Protein AF-A0A7V9TD08-F1 (afdb_monomer_lite)

Structure (mmCIF, N/CA/C/O backbone):
data_AF-A0A7V9TD08-F1
#
_entry.id   AF-A0A7V9TD08-F1
#
loop_
_atom_site.group_PDB
_atom_site.id
_atom_site.type_symbol
_atom_site.label_atom_id
_atom_site.label_alt_id
_atom_site.label_comp_id
_atom_site.label_asym_id
_atom_site.label_entity_id
_atom_site.label_seq_id
_atom_site.pdbx_PDB_ins_code
_atom_site.Cartn_x
_atom_site.Cartn_y
_atom_site.Cartn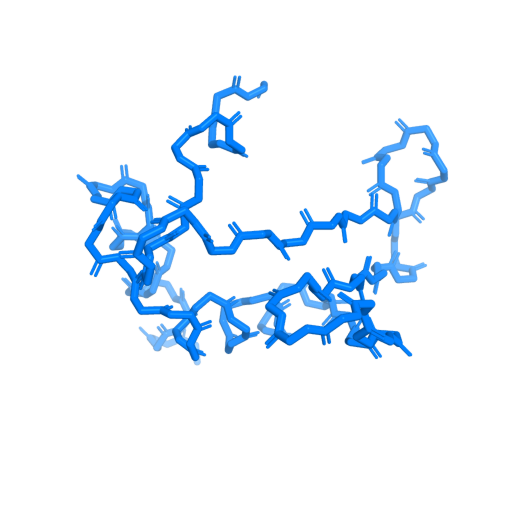_z
_atom_site.occupancy
_atom_site.B_iso_or_equiv
_atom_site.auth_seq_id
_atom_site.auth_comp_id
_atom_site.auth_asym_id
_atom_site.auth_atom_id
_atom_site.pdbx_PDB_model_num
ATOM 1 N N . MET A 1 1 ? -14.902 -7.275 4.054 1.00 49.59 1 MET A N 1
ATOM 2 C CA . MET A 1 1 ? -15.338 -6.089 3.281 1.00 49.59 1 MET A CA 1
ATOM 3 C C . MET A 1 1 ? -15.337 -4.819 4.137 1.00 49.59 1 MET A C 1
ATOM 5 O O . MET A 1 1 ? -14.504 -3.968 3.869 1.00 49.59 1 MET A O 1
ATOM 9 N N . ALA A 1 2 ? -16.058 -4.753 5.265 1.00 60.62 2 ALA A N 1
ATOM 10 C CA . ALA A 1 2 ? -16.150 -3.541 6.105 1.00 60.62 2 ALA A CA 1
ATOM 11 C C . ALA A 1 2 ? -14.827 -2.926 6.633 1.00 60.62 2 ALA A C 1
ATOM 13 O O . ALA A 1 2 ? -14.785 -1.742 6.955 1.00 60.62 2 ALA A O 1
ATOM 14 N N . LYS A 1 3 ? -13.737 -3.701 6.758 1.00 69.50 3 LYS A N 1
ATOM 15 C CA . LYS A 1 3 ? -12.435 -3.172 7.209 1.00 69.50 3 LYS A CA 1
ATOM 16 C C . LYS A 1 3 ? -11.724 -2.388 6.102 1.00 69.50 3 LYS A C 1
ATOM 18 O O . LYS A 1 3 ? -11.150 -1.346 6.383 1.00 69.50 3 LYS A O 1
ATOM 23 N N . CYS A 1 4 ? -11.803 -2.857 4.857 1.00 75.50 4 CYS A N 1
ATOM 24 C CA . CYS A 1 4 ? -11.153 -2.213 3.715 1.00 75.50 4 CYS A CA 1
ATOM 25 C C . CYS A 1 4 ? -11.811 -0.864 3.396 1.00 75.50 4 CYS A C 1
ATOM 27 O O . CYS A 1 4 ? -11.118 0.122 3.179 1.00 75.50 4 CYS A O 1
ATOM 29 N N . GLU A 1 5 ? -13.143 -0.802 3.441 1.00 76.00 5 GLU A N 1
ATOM 30 C CA . GLU A 1 5 ? -13.903 0.429 3.191 1.00 76.00 5 GLU A CA 1
ATOM 31 C C . GLU A 1 5 ? -13.643 1.479 4.274 1.00 76.00 5 GLU A C 1
ATOM 33 O O . GLU A 1 5 ? -13.297 2.611 3.952 1.00 76.00 5 GLU A O 1
ATOM 38 N N . LYS A 1 6 ? -13.653 1.083 5.555 1.00 78.50 6 LYS A N 1
ATOM 39 C CA . LYS A 1 6 ? -13.280 1.976 6.666 1.00 78.50 6 LYS A CA 1
ATOM 40 C C . LYS A 1 6 ? -11.847 2.494 6.553 1.00 78.50 6 LYS A C 1
ATOM 42 O O . LYS A 1 6 ? -11.582 3.649 6.876 1.00 78.50 6 LYS A O 1
ATOM 47 N N . LEU A 1 7 ? -10.914 1.653 6.101 1.00 76.38 7 LEU A N 1
ATOM 48 C CA . LEU A 1 7 ? -9.531 2.059 5.847 1.00 76.38 7 LEU A CA 1
ATOM 49 C C . LEU A 1 7 ? -9.434 3.031 4.665 1.00 76.38 7 LEU A C 1
ATOM 51 O O . LEU A 1 7 ? -8.681 3.998 4.751 1.00 76.38 7 LEU A O 1
ATOM 55 N N . LEU A 1 8 ? -10.223 2.828 3.605 1.00 76.88 8 LEU A N 1
ATOM 56 C CA . LEU A 1 8 ? -10.302 3.752 2.474 1.00 76.88 8 LEU A CA 1
ATOM 57 C C . LEU A 1 8 ? -10.878 5.103 2.907 1.00 76.88 8 LEU A C 1
ATOM 59 O O . LEU A 1 8 ? -10.313 6.143 2.582 1.00 76.88 8 LEU A O 1
ATOM 63 N N . GLU A 1 9 ? -11.983 5.106 3.649 1.00 77.50 9 GLU A N 1
ATOM 64 C CA . GLU A 1 9 ? -12.587 6.329 4.180 1.00 77.50 9 GLU A CA 1
ATOM 65 C C . GLU A 1 9 ? -11.623 7.064 5.108 1.00 77.50 9 GLU A C 1
ATOM 67 O O . GLU A 1 9 ? -11.503 8.285 5.026 1.00 77.50 9 GLU A O 1
ATOM 72 N N . LYS A 1 10 ? -10.877 6.338 5.946 1.00 73.62 10 LYS A N 1
ATOM 73 C CA . LYS A 1 10 ? -9.842 6.919 6.804 1.00 73.62 10 LYS A CA 1
ATOM 74 C C . LYS A 1 10 ? -8.682 7.494 5.991 1.00 73.62 10 LYS A C 1
ATOM 76 O O . LYS A 1 10 ? -8.218 8.582 6.311 1.00 73.62 10 LYS A O 1
ATOM 81 N N . ALA A 1 11 ? -8.251 6.817 4.928 1.00 72.88 11 ALA A N 1
ATOM 82 C CA . ALA A 1 11 ? -7.209 7.307 4.027 1.00 72.88 11 ALA A CA 1
ATOM 83 C C . ALA A 1 11 ? -7.649 8.569 3.264 1.00 72.88 11 ALA A C 1
ATOM 85 O O . ALA A 1 11 ? -6.849 9.486 3.094 1.00 72.88 11 ALA A O 1
ATOM 86 N N . LYS A 1 12 ? -8.923 8.638 2.853 1.00 68.62 12 LYS A N 1
ATOM 87 C CA . LYS A 1 12 ? -9.523 9.808 2.191 1.00 68.62 12 LYS A CA 1
ATOM 88 C C . LYS A 1 12 ? -9.690 10.993 3.144 1.00 68.62 12 LYS A C 1
ATOM 90 O O . LYS A 1 12 ? -9.306 12.103 2.802 1.00 68.62 12 LYS A O 1
ATOM 95 N N . ASN A 1 13 ? -10.241 10.758 4.336 1.00 69.31 13 ASN A N 1
ATOM 96 C CA . ASN A 1 13 ? -10.512 11.812 5.320 1.00 69.31 13 ASN A CA 1
ATOM 97 C C . ASN A 1 13 ? -9.255 12.270 6.070 1.00 69.31 13 ASN A C 1
ATOM 99 O O . ASN A 1 13 ? -9.176 13.406 6.529 1.00 69.31 13 ASN A O 1
ATOM 103 N N . SER A 1 14 ? -8.269 11.390 6.233 1.00 65.06 14 SER A N 1
ATOM 104 C CA . SER A 1 14 ? -7.034 11.687 6.951 1.00 65.06 14 SER A CA 1
ATOM 105 C C . SER A 1 14 ? -5.847 10.972 6.300 1.00 65.06 14 SER A C 1
ATOM 107 O O . SER A 1 14 ? -5.338 9.981 6.837 1.00 65.06 14 SER A O 1
ATOM 109 N N . PRO A 1 15 ? -5.340 11.489 5.166 1.00 61.41 15 PRO A N 1
ATOM 110 C CA . PRO A 1 15 ? -4.166 10.921 4.499 1.00 61.41 15 PRO A CA 1
ATOM 111 C C . PRO A 1 15 ? -2.934 10.872 5.420 1.00 61.41 15 PRO A C 1
ATOM 113 O O . PRO A 1 15 ? -2.108 9.971 5.315 1.00 61.41 15 PRO A O 1
ATOM 116 N N . TYR A 1 16 ? -2.856 11.784 6.394 1.00 58.25 16 TYR A N 1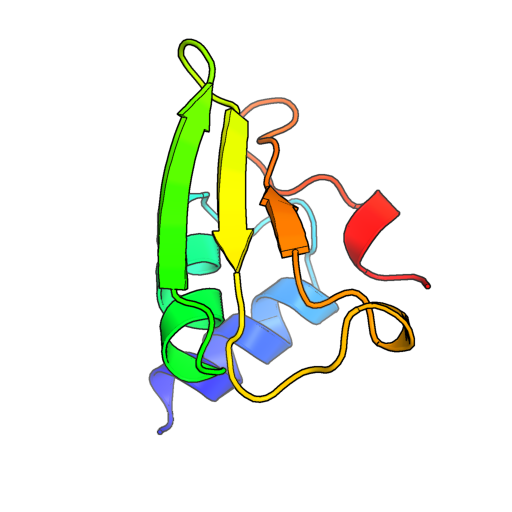
ATOM 117 C CA . TYR A 1 16 ? -1.802 11.845 7.411 1.00 58.25 16 TYR A CA 1
ATOM 118 C C . TYR A 1 16 ? -2.146 11.104 8.720 1.00 58.25 16 TYR A C 1
ATOM 120 O O . TYR A 1 16 ? -1.367 11.143 9.669 1.00 58.25 16 TYR A O 1
ATOM 128 N N . GLY A 1 17 ? -3.321 10.485 8.836 1.00 62.66 17 GLY A N 1
ATOM 129 C CA . GLY A 1 17 ? -3.775 9.760 10.032 1.00 62.66 17 GLY A CA 1
ATOM 130 C C . GLY A 1 17 ? -3.724 8.238 9.890 1.00 62.66 17 GLY A C 1
ATOM 131 O O . GLY A 1 17 ? -3.985 7.519 10.857 1.00 62.66 17 GLY A O 1
ATOM 132 N N . LEU A 1 18 ? -3.407 7.746 8.691 1.00 70.25 18 LEU A N 1
ATOM 133 C CA . LEU A 1 18 ? -3.319 6.324 8.391 1.00 70.25 18 LEU A CA 1
ATOM 134 C C . LEU A 1 18 ? -1.943 5.782 8.800 1.00 70.25 18 LEU A C 1
ATOM 136 O O . LEU A 1 18 ? -0.908 6.300 8.364 1.00 70.25 18 LEU A O 1
ATOM 140 N N . ARG A 1 19 ? -1.922 4.733 9.629 1.00 73.31 19 ARG A N 1
ATOM 141 C CA . ARG A 1 19 ? -0.681 4.013 9.941 1.00 73.31 19 ARG A CA 1
ATOM 142 C C . ARG A 1 19 ? -0.169 3.295 8.694 1.00 73.31 19 ARG A C 1
ATOM 144 O O . ARG A 1 19 ? -0.938 2.927 7.810 1.00 73.31 19 ARG A O 1
ATOM 151 N N . PHE A 1 20 ? 1.133 3.040 8.643 1.00 72.88 20 PHE A N 1
ATOM 152 C CA . PHE A 1 20 ? 1.735 2.320 7.521 1.00 72.88 20 PHE A CA 1
ATOM 153 C C . PHE A 1 20 ? 1.142 0.910 7.336 1.00 72.88 20 PHE A C 1
ATOM 155 O O . PHE A 1 20 ? 0.797 0.524 6.227 1.00 72.88 20 PHE A O 1
ATOM 162 N N . GLU A 1 21 ? 0.917 0.180 8.429 1.00 75.62 21 GLU A N 1
ATOM 163 C CA . GLU A 1 21 ? 0.281 -1.147 8.402 1.00 75.62 21 GLU A CA 1
ATOM 164 C C . GLU A 1 21 ? -1.162 -1.100 7.873 1.00 75.62 21 GLU A C 1
ATOM 166 O O . GLU A 1 21 ? -1.601 -1.995 7.155 1.00 75.62 21 GLU A O 1
ATOM 171 N N . GLU A 1 22 ? -1.894 -0.029 8.191 1.00 78.69 22 GLU A N 1
ATOM 172 C CA . GLU A 1 22 ? -3.247 0.214 7.685 1.00 78.69 22 GLU A CA 1
ATOM 173 C C . GLU A 1 22 ? -3.242 0.494 6.174 1.00 78.69 22 GLU A C 1
ATOM 175 O O . GLU A 1 22 ? -4.139 0.036 5.465 1.00 78.69 22 GLU A O 1
ATOM 180 N N . LEU A 1 23 ? -2.216 1.193 5.671 1.00 77.75 23 LEU A N 1
ATOM 181 C CA . LEU A 1 23 ? -2.008 1.411 4.238 1.00 77.75 23 LEU A CA 1
ATOM 182 C C . LEU A 1 23 ? -1.713 0.098 3.508 1.00 77.75 23 LEU A C 1
ATOM 184 O O . LEU A 1 23 ? -2.290 -0.145 2.453 1.00 77.75 23 LEU A O 1
ATOM 188 N N . CYS A 1 24 ? -0.847 -0.750 4.069 1.00 78.75 24 CYS A N 1
ATOM 189 C CA . CYS A 1 24 ? -0.520 -2.055 3.496 1.00 78.75 24 CYS A CA 1
ATOM 190 C C . CYS A 1 24 ? -1.759 -2.954 3.428 1.00 78.75 24 CYS A C 1
ATOM 192 O O . CYS A 1 24 ? -2.080 -3.465 2.359 1.00 78.75 24 CYS A O 1
ATOM 194 N N . ALA A 1 25 ? -2.518 -3.047 4.523 1.00 83.31 25 ALA A N 1
ATOM 195 C CA . ALA A 1 25 ? -3.754 -3.825 4.559 1.00 83.31 25 ALA A CA 1
ATOM 196 C C . ALA A 1 25 ? -4.801 -3.303 3.559 1.00 83.31 25 ALA A C 1
ATOM 198 O O . ALA A 1 25 ? -5.496 -4.086 2.912 1.00 83.31 25 ALA A O 1
ATOM 199 N N . LEU A 1 26 ? -4.909 -1.977 3.401 1.00 83.19 26 LEU A N 1
ATOM 200 C CA . LEU A 1 26 ? -5.758 -1.372 2.377 1.00 83.19 26 LEU A CA 1
ATOM 201 C C . LEU A 1 26 ? -5.268 -1.733 0.968 1.00 83.19 26 LEU A C 1
ATOM 203 O O . LEU A 1 26 ? -6.072 -2.106 0.120 1.00 83.19 26 LEU A O 1
ATOM 207 N N . ALA A 1 27 ? -3.965 -1.656 0.712 1.00 82.12 27 ALA A N 1
ATOM 208 C CA . ALA A 1 27 ? -3.381 -1.994 -0.580 1.00 82.12 27 ALA A CA 1
ATOM 209 C C . ALA A 1 27 ? -3.676 -3.459 -0.957 1.00 82.12 27 ALA A C 1
ATOM 211 O O . ALA A 1 27 ? -4.155 -3.715 -2.064 1.00 82.12 27 ALA A O 1
ATOM 212 N N . GLU A 1 28 ? -3.504 -4.397 -0.023 1.00 83.88 28 GLU A N 1
ATOM 213 C CA . GLU A 1 28 ? -3.856 -5.811 -0.205 1.00 83.88 28 GLU A CA 1
ATOM 214 C C . GLU A 1 28 ? -5.345 -6.000 -0.524 1.00 83.88 28 GLU A C 1
ATOM 216 O O . GLU A 1 28 ? -5.683 -6.726 -1.461 1.00 83.88 28 GLU A O 1
ATOM 221 N N . CYS A 1 29 ? -6.244 -5.288 0.171 1.00 84.81 29 CYS A N 1
ATOM 222 C CA . CYS A 1 29 ? -7.679 -5.316 -0.136 1.00 84.81 29 CYS A CA 1
ATOM 223 C C . CYS A 1 29 ? -7.994 -4.889 -1.580 1.00 84.81 29 CYS A C 1
ATOM 225 O O . CYS A 1 29 ? -8.952 -5.385 -2.168 1.00 84.81 29 CYS A O 1
ATOM 227 N N . TYR A 1 30 ? -7.213 -3.964 -2.143 1.00 80.56 30 TYR A N 1
ATOM 228 C CA . TYR A 1 30 ? -7.372 -3.460 -3.512 1.00 80.56 30 TYR A CA 1
ATOM 229 C C . TYR A 1 30 ? -6.522 -4.229 -4.541 1.00 80.56 30 TYR A C 1
ATOM 231 O O . TYR A 1 30 ? -6.351 -3.775 -5.675 1.00 80.56 30 TYR A O 1
ATOM 239 N N . GLY A 1 31 ? -5.985 -5.395 -4.167 1.00 84.25 31 GLY A N 1
ATOM 240 C CA . GLY A 1 31 ? -5.239 -6.279 -5.066 1.00 84.25 31 GLY A CA 1
ATOM 241 C C . GLY A 1 31 ? -3.802 -5.835 -5.342 1.00 84.25 31 GLY A C 1
ATOM 242 O O . GLY A 1 31 ? -3.174 -6.327 -6.280 1.00 84.25 31 GLY A O 1
ATOM 243 N N . TRP A 1 32 ? -3.265 -4.908 -4.549 1.00 86.44 32 TRP A N 1
ATOM 244 C CA . TRP A 1 32 ? -1.846 -4.583 -4.590 1.00 86.44 32 TRP A CA 1
ATOM 245 C C . TRP A 1 32 ? -1.050 -5.637 -3.833 1.00 86.44 32 TRP A C 1
ATOM 247 O O . TRP A 1 32 ? -1.424 -6.074 -2.750 1.00 86.44 32 TRP A O 1
ATOM 257 N N . MET A 1 33 ? 0.094 -6.001 -4.393 1.00 85.69 33 MET A N 1
ATOM 258 C CA . MET A 1 33 ? 1.002 -6.990 -3.837 1.00 85.69 33 MET A CA 1
ATOM 259 C C . MET A 1 33 ? 2.310 -6.319 -3.450 1.00 85.69 33 MET A C 1
ATOM 261 O O . MET A 1 33 ? 2.924 -5.605 -4.253 1.00 85.69 33 MET A O 1
ATOM 265 N N . PHE A 1 34 ? 2.765 -6.578 -2.231 1.00 85.69 34 PHE A N 1
ATOM 266 C CA . PHE A 1 34 ? 4.092 -6.169 -1.802 1.00 85.69 34 PHE A CA 1
ATOM 267 C C . PHE A 1 34 ? 5.150 -6.860 -2.671 1.00 85.69 34 PHE A C 1
ATOM 269 O O . PHE A 1 34 ? 5.148 -8.080 -2.829 1.00 85.69 34 PHE A O 1
ATOM 276 N N . LYS A 1 35 ? 6.060 -6.080 -3.262 1.00 87.31 35 LYS A N 1
ATOM 277 C CA . LYS A 1 35 ? 7.146 -6.612 -4.099 1.00 87.31 35 LYS A CA 1
ATOM 278 C C . LYS A 1 35 ? 8.473 -6.632 -3.379 1.00 87.31 35 LYS A C 1
ATOM 280 O O . LYS A 1 35 ? 9.188 -7.625 -3.432 1.00 87.31 35 LYS A O 1
ATOM 285 N N . ARG A 1 36 ? 8.856 -5.496 -2.804 1.00 83.19 36 ARG A N 1
ATOM 286 C CA . ARG A 1 36 ? 10.135 -5.351 -2.109 1.00 83.19 36 ARG A CA 1
ATOM 287 C C . ARG A 1 36 ? 10.149 -4.102 -1.260 1.00 83.19 36 ARG A C 1
ATOM 289 O O . ARG A 1 36 ? 9.549 -3.095 -1.622 1.00 83.19 36 ARG A O 1
ATOM 296 N N . GLN A 1 37 ? 10.951 -4.129 -0.213 1.00 81.50 37 GLN A N 1
ATOM 297 C CA . GLN A 1 37 ? 11.329 -2.938 0.526 1.00 81.50 37 GLN A CA 1
ATOM 298 C C . GLN A 1 37 ? 12.677 -2.421 0.003 1.00 81.50 37 GLN A C 1
ATOM 300 O O . GLN A 1 37 ? 13.577 -3.201 -0.305 1.00 81.50 37 GLN A O 1
ATOM 305 N N . ARG A 1 38 ? 12.813 -1.103 -0.147 1.00 72.75 38 ARG 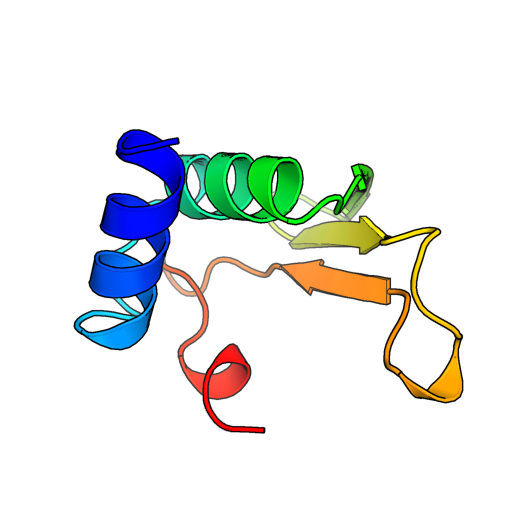A N 1
ATOM 306 C CA . ARG A 1 38 ? 14.075 -0.405 -0.403 1.00 72.75 38 ARG A CA 1
ATOM 307 C C . ARG A 1 38 ? 14.417 0.438 0.826 1.00 72.75 38 ARG A C 1
ATOM 309 O O . ARG A 1 38 ? 13.717 1.392 1.142 1.00 72.75 38 ARG A O 1
ATOM 316 N N . GLY A 1 39 ? 15.502 0.090 1.511 1.00 70.56 39 GLY A N 1
ATOM 317 C CA . GLY A 1 39 ? 15.901 0.760 2.752 1.00 70.56 39 GLY A CA 1
ATOM 318 C C . GLY A 1 39 ? 14.995 0.410 3.936 1.00 70.56 39 GLY A C 1
ATOM 319 O O . GLY A 1 39 ? 14.348 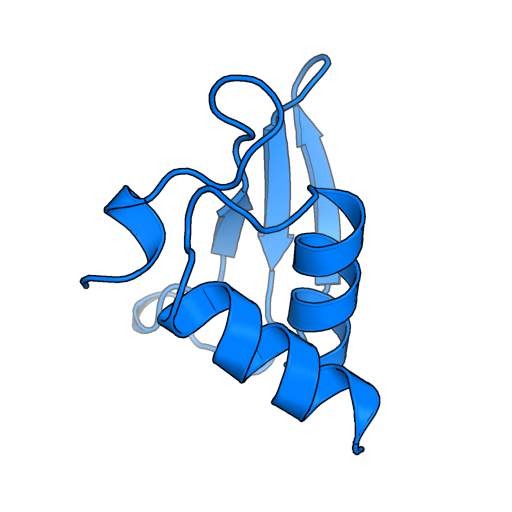-0.635 3.959 1.00 70.56 39 GLY A O 1
ATOM 320 N N . THR A 1 40 ? 14.957 1.278 4.941 1.00 66.94 40 THR A N 1
ATOM 321 C CA . THR A 1 40 ? 14.231 1.037 6.198 1.00 66.94 40 THR A CA 1
ATOM 322 C C . THR A 1 40 ? 12.736 1.336 6.113 1.00 66.94 40 THR A C 1
ATOM 324 O O . THR A 1 40 ? 11.984 0.862 6.956 1.00 66.94 40 THR A O 1
ATOM 327 N N . SER A 1 41 ? 12.292 2.090 5.101 1.00 63.66 41 SER A N 1
ATOM 328 C CA . SER A 1 41 ? 10.931 2.632 5.073 1.00 63.66 41 SER A CA 1
ATOM 329 C C . SER A 1 41 ? 10.242 2.638 3.706 1.00 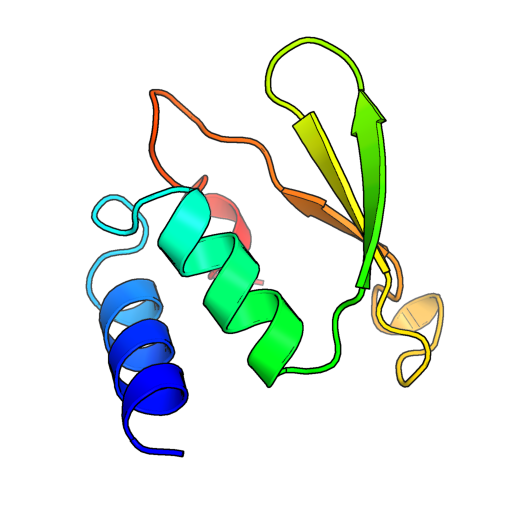63.66 41 SER A C 1
ATOM 331 O O . SER A 1 41 ? 9.020 2.727 3.665 1.00 63.66 41 SER A O 1
ATOM 333 N N . HIS A 1 42 ? 10.947 2.524 2.573 1.00 70.44 42 HIS A N 1
ATOM 334 C CA . HIS A 1 42 ? 10.275 2.581 1.269 1.00 70.44 42 HIS A CA 1
ATOM 335 C C . HIS A 1 42 ? 9.806 1.191 0.865 1.00 70.44 42 HIS A C 1
ATOM 337 O O . HIS A 1 42 ? 10.622 0.286 0.718 1.00 70.44 42 HIS A O 1
ATOM 343 N N . GLN A 1 43 ? 8.520 1.012 0.592 1.00 82.06 43 GLN A N 1
ATOM 344 C CA . GLN A 1 43 ? 8.001 -0.245 0.066 1.00 82.06 43 GLN A CA 1
ATOM 345 C C . GLN A 1 43 ? 7.498 -0.071 -1.360 1.00 82.06 43 GLN A C 1
ATOM 347 O O . GLN A 1 43 ? 6.799 0.879 -1.691 1.00 82.06 43 GLN A O 1
ATOM 352 N N . VAL A 1 44 ? 7.875 -1.000 -2.229 1.00 82.56 44 VAL A N 1
ATOM 353 C CA . VAL A 1 44 ? 7.408 -1.083 -3.609 1.00 82.56 44 VAL A CA 1
ATOM 354 C C . VAL A 1 44 ? 6.271 -2.087 -3.650 1.00 82.56 44 VAL A C 1
ATOM 356 O O . VAL A 1 44 ? 6.446 -3.243 -3.260 1.00 82.56 44 VAL A O 1
ATOM 359 N N . TRP A 1 45 ? 5.141 -1.642 -4.172 1.00 86.12 45 TRP A N 1
ATOM 360 C CA . TRP A 1 45 ? 3.934 -2.424 -4.355 1.00 86.12 45 TRP A CA 1
ATOM 361 C C . TRP A 1 45 ? 3.576 -2.470 -5.836 1.00 86.12 45 TRP A C 1
ATOM 363 O O . TRP A 1 45 ? 3.837 -1.532 -6.595 1.00 86.12 45 TRP A O 1
ATOM 373 N N . GLU A 1 46 ? 3.008 -3.587 -6.265 1.00 86.12 46 GLU A N 1
ATOM 374 C CA . GLU A 1 46 ? 2.597 -3.817 -7.643 1.00 86.12 46 GLU A CA 1
ATOM 375 C C . GLU A 1 46 ? 1.196 -4.413 -7.673 1.00 86.12 46 GLU A C 1
ATOM 377 O O . GLU A 1 46 ? 0.927 -5.376 -6.965 1.00 86.12 46 GLU A O 1
ATOM 382 N N . ASN A 1 47 ? 0.323 -3.877 -8.517 1.00 86.69 47 ASN A N 1
ATOM 383 C CA . ASN A 1 47 ? -0.981 -4.465 -8.777 1.00 86.69 47 ASN A CA 1
ATOM 384 C C . ASN A 1 47 ? -0.950 -5.163 -10.145 1.00 86.69 47 ASN A C 1
ATOM 386 O O . ASN A 1 47 ? -0.861 -4.476 -11.165 1.00 86.69 47 ASN A O 1
ATOM 390 N N . PRO A 1 48 ? -0.997 -6.504 -10.206 1.00 83.62 48 PRO A N 1
ATOM 391 C CA . PRO A 1 48 ? -0.951 -7.226 -11.476 1.00 83.62 48 PRO A CA 1
ATOM 392 C C . PRO A 1 48 ? -2.203 -7.017 -12.336 1.00 83.62 48 PRO A C 1
ATOM 394 O O . PRO A 1 48 ? -2.154 -7.304 -13.526 1.00 83.62 48 PRO A O 1
ATOM 397 N N . ASN A 1 49 ? -3.294 -6.497 -11.762 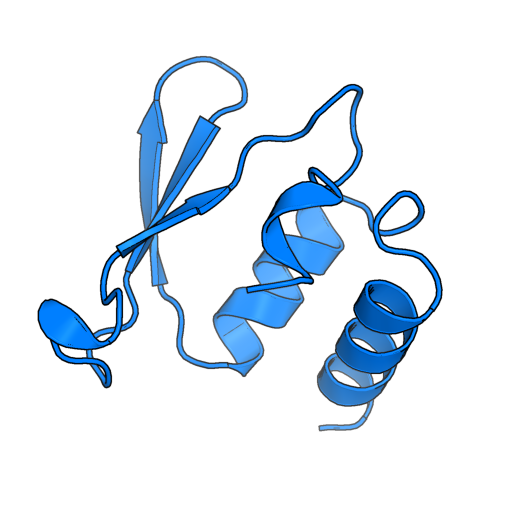1.00 83.31 49 ASN A N 1
ATOM 398 C CA . ASN A 1 49 ? -4.522 -6.186 -12.495 1.00 83.31 49 ASN A CA 1
ATOM 399 C C . ASN A 1 49 ? -4.459 -4.835 -13.228 1.00 83.31 49 ASN A C 1
ATOM 401 O O . ASN A 1 49 ? -5.393 -4.495 -13.947 1.00 83.31 49 ASN A O 1
ATOM 405 N N . LEU A 1 50 ? -3.388 -4.055 -13.036 1.00 81.50 50 LEU A N 1
ATOM 406 C CA . LEU A 1 50 ? -3.184 -2.762 -13.687 1.00 81.50 50 LEU A CA 1
ATOM 407 C C . LEU A 1 50 ? -2.110 -2.857 -14.776 1.00 81.50 50 LEU A C 1
ATOM 409 O O . LEU A 1 50 ? -1.111 -3.572 -14.640 1.00 81.50 50 LEU A O 1
ATOM 413 N N . THR A 1 51 ? -2.274 -2.079 -15.844 1.00 82.19 51 THR A N 1
ATOM 414 C CA . THR A 1 51 ? -1.250 -1.905 -16.879 1.00 82.19 51 THR A CA 1
ATOM 415 C C . THR A 1 51 ? -0.155 -0.927 -16.420 1.00 82.19 51 THR A C 1
ATOM 417 O O . THR A 1 51 ? -0.348 -0.155 -15.473 1.00 82.19 51 THR A O 1
ATOM 420 N N . PRO A 1 52 ? 1.033 -0.928 -17.056 1.00 76.56 52 PRO A N 1
ATOM 421 C CA . PRO A 1 52 ? 2.085 0.047 -16.758 1.00 76.56 52 PRO A CA 1
ATOM 422 C C . PRO A 1 52 ? 1.607 1.503 -16.856 1.00 76.56 52 PRO A C 1
ATOM 424 O O . PRO A 1 52 ? 1.958 2.307 -15.997 1.00 76.56 52 PRO A O 1
ATOM 427 N N . GLU A 1 53 ? 0.759 1.807 -17.840 1.00 78.62 53 GLU A N 1
ATOM 428 C CA . GLU A 1 53 ? 0.173 3.135 -18.078 1.00 78.62 53 GLU A CA 1
ATOM 429 C C . GLU A 1 53 ? -0.788 3.563 -16.960 1.00 78.62 53 GLU A C 1
ATOM 431 O O . GLU A 1 53 ? -0.843 4.735 -16.603 1.00 78.62 53 GLU A O 1
ATOM 436 N N . GLN A 1 54 ? -1.475 2.606 -16.328 1.00 73.50 54 GLN A N 1
ATOM 437 C CA . GLN A 1 54 ? -2.332 2.834 -15.157 1.00 73.50 54 GLN A CA 1
ATOM 438 C C . GLN A 1 54 ? -1.543 2.978 -13.844 1.00 73.50 54 GLN A C 1
ATOM 440 O O . GLN A 1 54 ? -2.127 3.136 -12.772 1.00 73.50 54 GLN A O 1
ATOM 445 N N . GLY A 1 55 ? -0.210 2.894 -13.893 1.00 75.00 55 GLY A N 1
ATOM 446 C CA . GLY A 1 55 ? 0.624 2.947 -12.700 1.00 75.00 55 GLY A CA 1
ATOM 447 C C . GLY A 1 55 ? 0.641 1.628 -11.930 1.00 75.00 55 GLY A C 1
ATOM 448 O O . GLY A 1 55 ? 0.595 1.638 -10.701 1.00 75.00 55 GLY A O 1
ATOM 449 N N . ARG A 1 56 ? 0.769 0.495 -12.642 1.00 81.25 56 ARG A N 1
ATOM 450 C CA . ARG A 1 56 ? 0.946 -0.870 -12.096 1.00 81.25 56 ARG A CA 1
ATOM 451 C C . ARG A 1 56 ? 1.868 -0.968 -10.880 1.00 81.25 56 ARG A C 1
ATOM 453 O O . ARG A 1 56 ? 1.678 -1.855 -10.054 1.00 81.25 56 ARG A O 1
ATOM 460 N N . ARG A 1 57 ? 2.884 -0.108 -10.769 1.00 81.00 57 ARG A N 1
ATOM 461 C CA . ARG A 1 57 ? 3.775 -0.042 -9.605 1.00 81.00 57 ARG A CA 1
ATOM 462 C C . ARG A 1 57 ? 3.626 1.284 -8.881 1.00 81.00 57 ARG A C 1
ATOM 464 O O . ARG A 1 57 ? 3.743 2.344 -9.488 1.00 81.00 57 ARG A O 1
ATOM 471 N N . LYS A 1 58 ? 3.487 1.207 -7.561 1.00 75.94 58 LYS A N 1
ATOM 472 C CA . LYS A 1 58 ? 3.520 2.353 -6.654 1.00 75.94 58 LYS A CA 1
ATOM 473 C C . LYS A 1 58 ? 4.571 2.100 -5.585 1.00 75.94 58 LYS A C 1
ATOM 475 O O . LYS A 1 58 ? 4.708 0.999 -5.059 1.00 75.94 58 LYS A O 1
ATOM 480 N N . THR A 1 59 ? 5.328 3.133 -5.261 1.00 70.75 59 THR A N 1
ATOM 481 C CA . THR A 1 59 ? 6.144 3.163 -4.049 1.00 70.75 59 THR A CA 1
ATOM 482 C C . THR A 1 59 ? 5.334 3.808 -2.944 1.00 70.75 59 THR A C 1
ATOM 484 O O . THR A 1 59 ? 4.929 4.955 -3.094 1.00 70.75 59 THR A O 1
ATOM 487 N N . PHE A 1 60 ? 5.117 3.092 -1.847 1.00 71.44 60 PHE A N 1
ATOM 488 C CA . PHE A 1 60 ? 4.636 3.671 -0.602 1.00 71.44 60 PHE A CA 1
ATOM 489 C C . PHE A 1 60 ? 5.844 4.097 0.227 1.00 71.44 60 PHE A C 1
ATOM 491 O O . PHE A 1 60 ? 6.731 3.294 0.525 1.00 71.44 60 PHE A O 1
ATOM 498 N N . GLN A 1 61 ? 5.891 5.380 0.570 1.00 62.25 61 GLN A N 1
ATOM 499 C CA . GLN A 1 61 ? 6.897 5.951 1.457 1.00 62.25 61 GLN A CA 1
ATOM 500 C C . GLN A 1 61 ? 6.178 6.544 2.672 1.00 62.25 61 GLN A C 1
ATOM 502 O O . GLN A 1 61 ? 5.277 7.369 2.495 1.00 62.25 61 GLN A O 1
ATOM 507 N N . PRO A 1 62 ? 6.535 6.145 3.903 1.00 55.81 62 PRO A N 1
ATOM 508 C CA . PRO A 1 62 ? 6.041 6.811 5.088 1.00 55.81 62 PRO A CA 1
ATOM 509 C C . PRO A 1 62 ? 6.780 8.146 5.224 1.00 55.81 62 PRO A C 1
ATOM 511 O O . PRO A 1 62 ? 7.995 8.183 5.411 1.00 55.81 62 PRO A O 1
ATOM 514 N N . ILE A 1 63 ? 6.053 9.255 5.160 1.00 51.94 63 ILE A N 1
ATOM 515 C CA . ILE A 1 63 ? 6.570 10.555 5.582 1.00 51.94 63 ILE A CA 1
ATOM 516 C C . ILE A 1 63 ? 6.251 10.673 7.065 1.00 51.94 63 ILE A C 1
ATOM 518 O O . ILE A 1 63 ? 5.092 10.789 7.454 1.00 51.94 63 ILE A O 1
ATOM 522 N N . SER A 1 64 ? 7.282 10.607 7.909 1.00 41.78 64 SER A N 1
ATOM 523 C CA . SER A 1 64 ? 7.140 10.760 9.364 1.00 41.78 64 SER A CA 1
ATOM 524 C C . SER A 1 64 ? 6.148 9.765 10.006 1.00 41.78 64 SER A C 1
ATOM 526 O O . SER A 1 64 ? 5.300 10.134 10.816 1.00 41.78 64 SER A O 1
ATOM 528 N N . GLY A 1 65 ? 6.204 8.488 9.599 1.00 47.28 65 GLY A N 1
ATOM 529 C CA . GLY A 1 65 ? 5.318 7.433 10.125 1.00 47.28 65 GLY A CA 1
ATOM 530 C C . GLY A 1 65 ? 3.878 7.463 9.592 1.00 47.28 65 GLY A C 1
ATOM 531 O O . GLY A 1 65 ? 3.027 6.726 10.090 1.00 47.28 65 GLY A O 1
ATOM 532 N N . LYS A 1 66 ? 3.600 8.301 8.586 1.00 50.97 66 LYS A N 1
ATOM 533 C CA . LYS A 1 66 ? 2.278 8.534 7.987 1.00 50.97 66 LYS A CA 1
ATOM 534 C C . LYS A 1 66 ? 2.364 8.416 6.466 1.00 50.97 66 LYS A C 1
ATOM 536 O O . LYS A 1 66 ? 3.427 8.647 5.892 1.00 50.97 66 LYS A O 1
ATOM 541 N N . ALA A 1 67 ? 1.275 8.042 5.798 1.00 50.06 67 ALA A N 1
ATOM 542 C CA . ALA A 1 67 ? 1.256 8.017 4.337 1.00 50.06 67 ALA A CA 1
ATOM 543 C C . ALA A 1 67 ? 1.495 9.431 3.774 1.00 50.06 67 ALA A C 1
ATOM 545 O O . ALA A 1 67 ? 0.986 10.426 4.292 1.00 50.06 67 ALA A O 1
ATOM 546 N N . ALA A 1 68 ? 2.309 9.531 2.725 1.00 50.97 68 ALA A N 1
ATOM 547 C CA . ALA A 1 68 ? 2.559 10.792 2.050 1.00 50.97 68 ALA A CA 1
ATOM 548 C C . ALA A 1 68 ? 1.269 11.333 1.408 1.00 50.97 68 ALA A C 1
ATOM 550 O O . ALA A 1 68 ? 0.764 10.755 0.447 1.00 50.97 68 ALA A O 1
ATOM 551 N N . GLY A 1 69 ? 0.750 12.463 1.897 1.00 46.16 69 GLY A N 1
ATOM 552 C CA . GLY A 1 69 ? -0.491 13.066 1.386 1.00 46.16 69 GLY A CA 1
ATOM 553 C C . GLY A 1 69 ? -0.490 13.409 -0.112 1.00 46.16 69 GLY A C 1
ATOM 554 O O . GLY A 1 69 ? -1.559 13.529 -0.702 1.00 46.16 69 GLY A O 1
ATOM 555 N N . TYR A 1 70 ? 0.675 13.476 -0.767 1.00 50.47 70 TYR A N 1
ATOM 556 C CA . TYR A 1 70 ? 0.761 13.682 -2.218 1.00 50.47 70 TYR A CA 1
ATOM 557 C C . TYR A 1 70 ? 0.285 12.478 -3.052 1.00 50.47 70 TYR A C 1
ATOM 559 O O . TYR A 1 70 ? 0.111 12.610 -4.257 1.00 50.47 70 TYR A O 1
ATOM 567 N N . GLN A 1 71 ? 0.083 11.293 -2.460 1.00 49.19 71 GLN A N 1
ATOM 568 C CA . GLN A 1 71 ? -0.359 10.102 -3.202 1.00 49.19 71 GLN A CA 1
ATOM 569 C C . GLN A 1 71 ? -1.881 9.987 -3.373 1.00 49.19 71 GLN A C 1
ATOM 571 O O . GLN A 1 71 ? -2.327 9.049 -4.035 1.00 49.19 71 GLN A O 1
ATOM 576 N N . VAL A 1 72 ? -2.656 10.904 -2.783 1.00 50.00 72 VAL A N 1
ATOM 577 C CA . VAL A 1 72 ? -4.128 10.836 -2.732 1.00 50.00 72 VAL A CA 1
ATOM 578 C C . VAL A 1 72 ? -4.811 11.779 -3.734 1.00 50.00 72 VAL A C 1
ATOM 580 O O . VAL A 1 72 ? -5.951 11.524 -4.098 1.00 50.00 72 VAL A O 1
ATOM 583 N N . ASN A 1 73 ? -4.115 12.799 -4.246 1.00 38.75 73 ASN A N 1
ATOM 584 C CA . ASN A 1 73 ? -4.630 13.715 -5.274 1.00 38.75 73 ASN A CA 1
ATOM 585 C C . ASN A 1 73 ? -3.803 13.605 -6.562 1.00 38.75 73 ASN A C 1
ATOM 587 O O . ASN A 1 73 ? -2.997 14.484 -6.865 1.00 38.75 73 ASN A O 1
ATOM 591 N N . GLY A 1 74 ? -3.969 12.490 -7.272 1.00 37.50 74 GLY A N 1
ATOM 592 C CA . GLY A 1 74 ? -3.667 12.395 -8.700 1.00 37.50 74 GLY A CA 1
ATOM 593 C C . GLY A 1 74 ? -4.972 12.374 -9.470 1.00 37.50 74 GLY A C 1
ATOM 594 O O . GLY A 1 74 ? -5.872 11.639 -9.004 1.00 37.50 74 GLY A O 1
#

Foldseek 3Di:
DVLLVVLVVCCQVCQFPAAPVSVVVNCVVVQWDWDDADPDFKTKIARPVDDVVRVRIDIFGDDVRGTDPVVNPD

pLDDT: mean 71.04, std 13.23, range [37.5, 87.31]

Sequence (74 aa):
MAKCEKLLEKAKNSPYGLRFEELCALAECYGWMFKRQRGTSHQVWENPNLTPEQGRRKTFQPISGKAAGYQVNG

Radius of gyration: 11.85 Å; chains: 1; bounding box: 32×21×28 Å

Secondary structure (DSSP, 8-state):
-HHHHHHHHHHHH-TTT--HHHHHHHHHHTT-EEEEEETTTEEEEE-TTS-TTTTSEEEE-EETTEE-GGGS--